Protein AF-A0A8D5U379-F1 (afdb_monomer)

Foldseek 3Di:
DDLLVLLCVQQVVHWDALVSSVVSSCVVPVPDDNVVNVVSLVVCVVVVQWPFDQPPVVRGTIIHGDDDD

Mean predicted aligned error: 5.39 Å

Nearest PDB structures (foldseek):
  4rb2-assembly1_D  TM=8.015E-01  e=7.247E-04  Magnetospirillum gryphiswaldense MSR-1 v2
  4ray-assembly1_A  TM=8.288E-01  e=1.413E-03  Magnetospirillum gryphiswaldense MSR-1 v2
  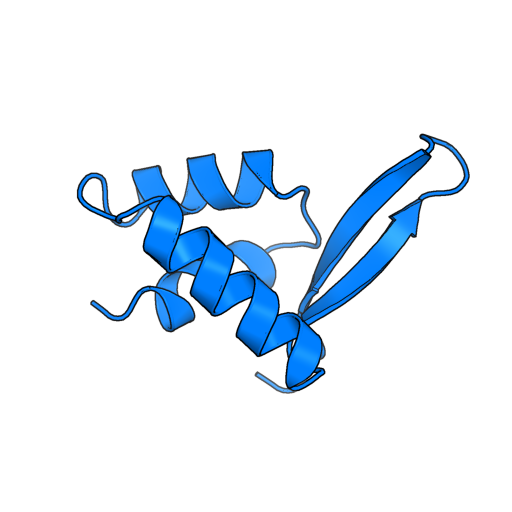4ray-assembly1_B  TM=8.569E-01  e=2.109E-03  Magnetospirillum gryphiswaldense MSR-1 v2
  5fd6-assembly2_C  TM=8.461E-01  e=5.023E-03  Rhizobium leguminosarum bv. viciae
  3eyy-assembly1_B  TM=7.836E-01  e=2.850E-02  Streptomyces coelicolor

Sequence (69 aa):
MDTRVIIFECLKKRPMYFDEIKECALKIDPRVNLLDLREKLADLVREKTVVKNVNYTTKKFIFELNAPY

Structure (mmCIF, N/CA/C/O backbone):
data_AF-A0A8D5U379-F1
#
_entry.id   AF-A0A8D5U379-F1
#
loop_
_atom_site.group_PDB
_atom_site.id
_atom_site.type_symbol
_atom_site.label_atom_id
_atom_site.label_alt_id
_atom_site.label_comp_id
_atom_site.label_asym_id
_atom_site.label_entity_id
_atom_site.label_seq_id
_atom_site.pdbx_PDB_ins_code
_atom_site.Cartn_x
_atom_site.Cartn_y
_atom_site.Cartn_z
_atom_site.occupancy
_atom_site.B_iso_or_equiv
_atom_site.auth_seq_id
_atom_site.auth_comp_id
_atom_site.auth_asym_id
_atom_site.auth_atom_id
_atom_site.pdbx_PDB_model_num
ATOM 1 N N . MET A 1 1 ? 6.479 -1.318 -15.654 1.00 60.66 1 MET A N 1
ATOM 2 C CA . MET A 1 1 ? 5.696 -2.045 -14.636 1.00 60.66 1 MET A CA 1
ATOM 3 C C . 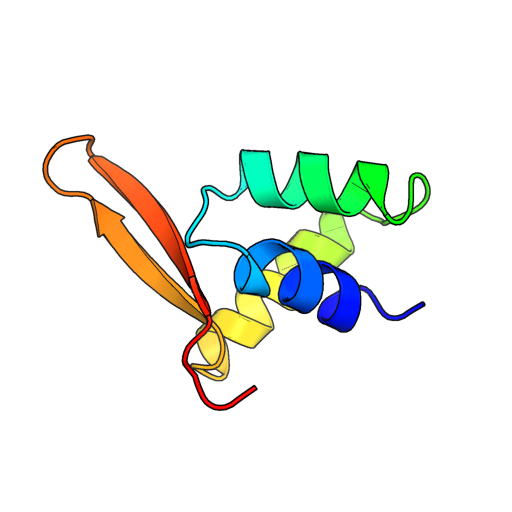MET A 1 1 ? 4.764 -1.026 -14.002 1.00 60.66 1 MET A C 1
ATOM 5 O O . MET A 1 1 ? 5.237 0.060 -13.698 1.00 60.66 1 MET A O 1
ATOM 9 N N . ASP A 1 2 ? 3.461 -1.290 -13.905 1.00 79.44 2 ASP A N 1
ATOM 10 C CA . ASP A 1 2 ? 2.499 -0.317 -13.367 1.00 79.44 2 ASP A CA 1
ATOM 11 C C . ASP A 1 2 ? 2.629 -0.174 -11.845 1.00 79.44 2 ASP A C 1
ATOM 13 O O . ASP A 1 2 ? 2.560 -1.165 -11.116 1.00 79.44 2 ASP A O 1
ATOM 17 N N . THR A 1 3 ? 2.725 1.059 -11.341 1.00 84.75 3 THR A N 1
ATOM 18 C CA . THR A 1 3 ? 2.812 1.368 -9.902 1.00 84.75 3 THR A CA 1
ATOM 19 C C . THR A 1 3 ? 1.657 0.766 -9.095 1.00 84.75 3 THR A C 1
ATOM 21 O O . THR A 1 3 ? 1.843 0.338 -7.957 1.00 84.75 3 THR A O 1
ATOM 24 N N . ARG A 1 4 ? 0.462 0.661 -9.696 1.00 84.75 4 ARG A N 1
ATOM 25 C CA . ARG A 1 4 ? -0.695 -0.017 -9.086 1.00 84.75 4 ARG A CA 1
ATOM 26 C C . ARG A 1 4 ? -0.386 -1.477 -8.764 1.00 84.75 4 ARG A C 1
ATOM 28 O O . ARG A 1 4 ? -0.638 -1.907 -7.646 1.00 84.75 4 ARG A O 1
ATOM 35 N N . VAL A 1 5 ? 0.202 -2.214 -9.708 1.00 85.94 5 VAL A N 1
ATOM 36 C CA . VAL A 1 5 ? 0.570 -3.631 -9.533 1.00 85.94 5 VAL A CA 1
ATOM 37 C C . VAL A 1 5 ? 1.589 -3.787 -8.410 1.00 85.94 5 VAL A C 1
ATOM 39 O O . VAL A 1 5 ? 1.471 -4.697 -7.600 1.00 85.94 5 VAL A O 1
ATOM 42 N N . ILE A 1 6 ? 2.540 -2.858 -8.303 1.00 88.06 6 ILE A N 1
ATOM 43 C CA . ILE A 1 6 ? 3.527 -2.844 -7.217 1.00 88.06 6 ILE A CA 1
ATOM 44 C C . ILE A 1 6 ? 2.838 -2.678 -5.853 1.00 88.06 6 ILE A C 1
ATOM 46 O O . ILE A 1 6 ? 3.131 -3.423 -4.920 1.00 88.06 6 ILE A O 1
ATOM 50 N N . ILE A 1 7 ? 1.887 -1.741 -5.739 1.00 88.31 7 ILE A N 1
ATOM 51 C CA . ILE A 1 7 ? 1.094 -1.542 -4.514 1.00 88.31 7 ILE A CA 1
ATOM 52 C C . ILE A 1 7 ? 0.320 -2.815 -4.161 1.00 88.31 7 ILE A C 1
ATOM 54 O O . ILE A 1 7 ? 0.327 -3.225 -2.998 1.00 88.31 7 ILE A O 1
ATOM 58 N N . PHE A 1 8 ? -0.310 -3.450 -5.153 1.00 87.31 8 PHE A N 1
ATOM 59 C CA . PHE A 1 8 ? -1.019 -4.711 -4.963 1.00 87.31 8 PHE A CA 1
ATOM 60 C C . PHE A 1 8 ? -0.093 -5.809 -4.448 1.00 87.31 8 PHE A C 1
ATOM 62 O O . PHE A 1 8 ? -0.387 -6.405 -3.420 1.00 87.31 8 PHE A O 1
ATOM 69 N N . GLU A 1 9 ? 1.051 -6.031 -5.090 1.00 87.88 9 GLU A N 1
ATOM 70 C CA . GLU A 1 9 ? 2.018 -7.056 -4.682 1.00 87.88 9 GLU A CA 1
ATOM 71 C C . GLU A 1 9 ? 2.555 -6.830 -3.261 1.00 87.88 9 GLU A C 1
ATOM 73 O O . GLU A 1 9 ? 2.760 -7.786 -2.508 1.00 87.88 9 GLU A O 1
ATOM 78 N N . CYS A 1 10 ? 2.728 -5.570 -2.854 1.00 88.62 10 CYS A N 1
ATOM 79 C CA . CYS A 1 10 ? 3.106 -5.232 -1.486 1.00 88.62 10 CYS A CA 1
ATOM 80 C C . CYS A 1 10 ? 1.990 -5.562 -0.489 1.00 88.62 10 CYS A C 1
ATOM 82 O O . CYS A 1 10 ? 2.215 -6.301 0.471 1.00 88.62 10 CYS A O 1
ATOM 84 N N . LEU A 1 11 ? 0.778 -5.067 -0.736 1.00 86.75 11 LEU A N 1
ATOM 85 C CA . LEU A 1 11 ? -0.369 -5.237 0.158 1.00 86.75 11 LEU A CA 1
ATOM 86 C C . LEU A 1 11 ? -0.934 -6.669 0.169 1.00 86.75 11 LEU A C 1
ATOM 88 O O . LEU A 1 11 ? -1.549 -7.069 1.155 1.00 86.75 11 LEU A O 1
ATOM 92 N N . LYS A 1 12 ? -0.683 -7.467 -0.878 1.00 84.25 12 LYS A N 1
ATOM 93 C CA . LYS A 1 12 ? -1.105 -8.873 -0.998 1.00 84.25 12 LYS A CA 1
ATOM 94 C C . LYS A 1 12 ? -0.476 -9.768 0.066 1.00 84.25 12 LYS A C 1
ATOM 96 O O . LYS A 1 12 ? -1.072 -10.764 0.464 1.00 84.25 12 LYS A O 1
ATOM 101 N N . LYS A 1 13 ? 0.729 -9.433 0.539 1.00 74.38 13 LYS A N 1
ATOM 102 C CA . LYS A 1 13 ? 1.417 -10.222 1.573 1.00 74.38 13 LYS A CA 1
ATOM 103 C C . LYS A 1 13 ? 0.797 -10.041 2.953 1.00 74.38 13 LYS A C 1
ATOM 1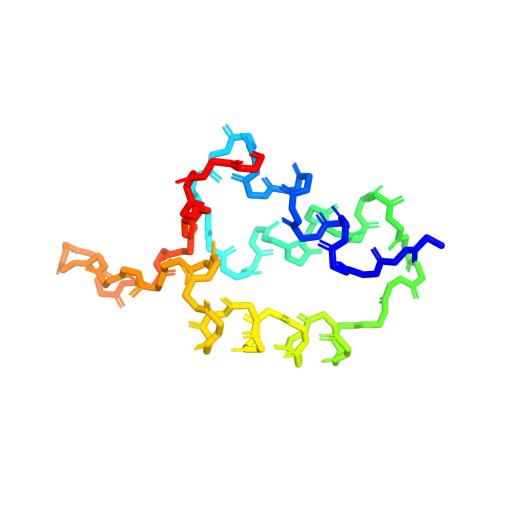05 O O . LYS A 1 13 ? 0.682 -11.015 3.692 1.00 74.38 13 LYS A O 1
ATOM 110 N N . ARG A 1 14 ? 0.485 -8.798 3.328 1.00 80.88 14 ARG A N 1
ATOM 111 C CA . ARG A 1 14 ? -0.106 -8.438 4.623 1.00 80.88 14 ARG A CA 1
ATOM 112 C C . ARG A 1 14 ? -0.584 -6.982 4.623 1.00 80.88 14 ARG A C 1
ATOM 114 O O . ARG A 1 14 ? -0.004 -6.168 3.901 1.00 80.88 14 ARG A O 1
ATOM 121 N N . PRO A 1 15 ? -1.532 -6.621 5.505 1.00 84.69 15 PRO A N 1
ATOM 122 C CA . PRO A 1 15 ? -1.816 -5.226 5.815 1.00 84.69 15 PRO A CA 1
ATOM 123 C C . PRO A 1 15 ? -0.553 -4.550 6.350 1.00 84.69 15 PRO A C 1
ATOM 125 O O . PRO A 1 15 ? 0.136 -5.101 7.213 1.00 84.69 15 PRO A O 1
ATOM 128 N N . MET A 1 16 ? -0.232 -3.371 5.832 1.00 88.38 16 MET A N 1
ATOM 129 C CA . MET A 1 16 ? 1.007 -2.675 6.177 1.00 88.38 16 MET A CA 1
ATOM 130 C C . MET A 1 16 ? 0.838 -1.156 6.137 1.00 88.38 16 MET A C 1
ATOM 132 O O . MET A 1 16 ? -0.135 -0.618 5.598 1.00 88.38 16 MET A O 1
ATOM 136 N N . TYR A 1 17 ? 1.768 -0.449 6.777 1.00 88.38 17 TYR A N 1
ATOM 137 C CA . TYR A 1 17 ? 1.755 1.013 6.816 1.00 88.38 17 TYR A CA 1
ATOM 138 C C . TYR A 1 17 ? 2.249 1.606 5.496 1.00 88.38 17 TYR A C 1
ATOM 140 O O . TYR A 1 17 ? 2.987 0.969 4.751 1.00 88.38 17 TYR A O 1
ATOM 148 N N . PHE A 1 18 ? 1.904 2.868 5.228 1.00 85.31 18 PHE A N 1
ATOM 149 C CA . PHE A 1 18 ? 2.358 3.552 4.013 1.00 85.31 18 PHE A CA 1
ATOM 150 C C . PHE A 1 18 ? 3.884 3.526 3.846 1.00 85.31 18 PHE A C 1
ATOM 152 O O . PHE A 1 18 ? 4.367 3.349 2.734 1.00 85.31 18 PHE A O 1
ATOM 159 N N . ASP A 1 19 ? 4.646 3.657 4.934 1.00 87.38 19 ASP A N 1
ATOM 160 C CA . ASP A 1 19 ? 6.108 3.586 4.869 1.00 87.38 19 ASP A CA 1
ATOM 161 C C . ASP A 1 19 ? 6.616 2.191 4.480 1.00 87.38 19 ASP A C 1
ATOM 163 O O . ASP A 1 19 ? 7.513 2.092 3.649 1.00 87.38 19 ASP A O 1
ATOM 167 N N . GLU A 1 20 ? 5.975 1.117 4.951 1.00 89.62 20 GLU A N 1
ATOM 168 C CA . GLU A 1 20 ? 6.298 -0.245 4.506 1.00 89.62 20 GLU A CA 1
ATOM 169 C C . GLU A 1 20 ? 5.941 -0.464 3.028 1.00 89.62 20 GLU A C 1
ATOM 171 O O . GLU A 1 20 ? 6.690 -1.122 2.307 1.00 89.62 20 GLU A O 1
ATOM 176 N N . ILE A 1 21 ? 4.834 0.120 2.547 1.00 90.00 21 ILE A N 1
ATOM 177 C CA . ILE A 1 21 ? 4.456 0.069 1.125 1.00 90.00 21 ILE A CA 1
ATOM 178 C C . ILE A 1 21 ? 5.508 0.780 0.276 1.00 90.00 21 ILE A C 1
ATOM 180 O O . ILE A 1 21 ? 5.887 0.255 -0.765 1.00 90.00 21 ILE A O 1
ATOM 184 N N . LYS A 1 22 ? 6.017 1.942 0.711 1.00 90.62 22 LYS A N 1
ATOM 185 C CA . LYS A 1 22 ? 7.105 2.638 0.004 1.00 90.62 22 LYS A CA 1
ATOM 186 C C . LYS A 1 22 ? 8.361 1.785 -0.058 1.00 90.62 22 LYS A C 1
ATOM 188 O O . LYS A 1 22 ? 8.937 1.644 -1.131 1.00 90.62 22 LYS A O 1
ATOM 193 N N . GLU A 1 23 ? 8.788 1.227 1.075 1.00 91.62 23 GLU A N 1
ATOM 194 C CA . GLU A 1 23 ? 9.988 0.391 1.125 1.00 91.62 23 GLU A CA 1
ATOM 195 C C . GLU A 1 23 ? 9.839 -0.853 0.249 1.00 91.62 23 GLU A C 1
ATOM 197 O O . GLU A 1 23 ? 10.760 -1.219 -0.477 1.00 91.62 23 GLU A O 1
ATOM 202 N N . CYS A 1 24 ? 8.672 -1.495 0.283 1.00 90.75 24 CYS A N 1
ATOM 203 C CA . CYS A 1 24 ? 8.369 -2.627 -0.579 1.00 90.75 24 CYS A CA 1
ATOM 204 C C . CYS A 1 24 ? 8.349 -2.225 -2.062 1.00 90.75 24 CYS A C 1
ATOM 206 O O . CYS A 1 24 ? 8.964 -2.903 -2.884 1.00 90.75 24 CYS A O 1
ATOM 208 N N . ALA A 1 25 ? 7.724 -1.096 -2.402 1.00 90.69 25 ALA A N 1
ATOM 209 C CA . ALA A 1 25 ? 7.660 -0.606 -3.771 1.00 90.69 25 ALA A CA 1
ATOM 210 C C . ALA A 1 25 ? 9.049 -0.284 -4.330 1.00 90.69 25 ALA A C 1
ATOM 212 O O . ALA A 1 25 ? 9.364 -0.714 -5.432 1.00 90.69 25 ALA A O 1
ATOM 213 N N . LEU A 1 26 ? 9.905 0.377 -3.544 1.00 90.56 26 LEU A N 1
ATOM 214 C CA . LEU A 1 26 ? 11.297 0.665 -3.908 1.00 90.56 26 LEU A CA 1
ATOM 215 C C . LEU A 1 26 ? 12.148 -0.604 -4.059 1.00 90.56 26 LEU A C 1
ATOM 217 O O . LEU A 1 26 ? 13.091 -0.621 -4.846 1.00 90.56 26 LEU A O 1
ATOM 221 N N . LYS A 1 27 ? 11.835 -1.673 -3.313 1.00 90.81 27 LYS A N 1
ATOM 222 C CA . LYS A 1 27 ? 12.496 -2.980 -3.468 1.00 90.81 27 LYS A CA 1
ATOM 223 C C . LYS A 1 27 ? 12.088 -3.694 -4.755 1.00 90.81 27 LYS A C 1
ATOM 225 O O . LYS A 1 27 ? 12.913 -4.404 -5.320 1.00 90.81 27 LYS A O 1
ATOM 230 N N . ILE A 1 28 ? 10.835 -3.541 -5.187 1.00 88.88 28 ILE A N 1
ATOM 231 C CA . ILE A 1 28 ? 10.331 -4.125 -6.439 1.00 88.88 28 ILE A CA 1
ATOM 232 C C . ILE A 1 28 ? 10.839 -3.318 -7.635 1.00 88.88 28 ILE A C 1
ATOM 234 O O . ILE A 1 28 ? 11.387 -3.885 -8.577 1.00 88.88 28 ILE A O 1
ATOM 238 N N . ASP A 1 29 ? 10.678 -1.999 -7.582 1.00 89.25 29 ASP A N 1
ATOM 239 C CA . ASP A 1 29 ? 11.133 -1.073 -8.606 1.00 89.25 29 ASP A CA 1
ATOM 240 C C . ASP A 1 29 ? 11.811 0.139 -7.935 1.00 89.25 29 ASP A C 1
ATOM 242 O O . ASP A 1 29 ? 11.135 1.032 -7.419 1.00 89.25 29 ASP A O 1
ATOM 246 N N . PRO A 1 30 ? 13.153 0.219 -7.943 1.00 87.88 30 PRO A N 1
ATOM 247 C CA . PRO A 1 30 ? 13.879 1.329 -7.325 1.00 87.88 30 PRO A CA 1
ATOM 248 C C . PRO A 1 30 ? 13.710 2.660 -8.072 1.00 87.88 30 PRO A C 1
ATOM 250 O O . PRO A 1 30 ? 14.152 3.697 -7.582 1.00 87.88 30 PRO A O 1
ATOM 253 N N . ARG A 1 31 ? 13.095 2.651 -9.262 1.00 88.81 31 ARG A N 1
ATOM 254 C CA . ARG A 1 31 ? 12.762 3.841 -10.054 1.00 88.81 31 ARG A CA 1
ATOM 255 C C . ARG A 1 31 ? 11.303 4.259 -9.873 1.00 88.81 31 ARG A C 1
ATOM 257 O O . ARG A 1 31 ? 10.876 5.215 -10.522 1.00 88.81 31 ARG A O 1
ATOM 264 N N . VAL A 1 32 ? 10.541 3.577 -9.013 1.00 86.88 32 VAL A N 1
ATOM 265 C CA . VAL A 1 32 ? 9.151 3.936 -8.741 1.00 86.88 32 V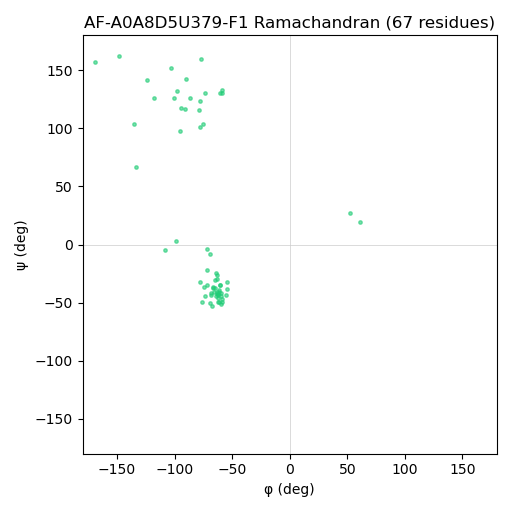AL A CA 1
ATOM 266 C C . VAL A 1 32 ? 9.072 5.367 -8.216 1.00 86.88 32 VAL A C 1
ATOM 268 O O . VAL A 1 32 ? 9.784 5.772 -7.293 1.00 86.88 32 VAL A O 1
ATOM 271 N N . ASN A 1 33 ? 8.187 6.160 -8.812 1.00 90.00 33 ASN A N 1
ATOM 272 C CA . ASN A 1 33 ? 7.964 7.518 -8.353 1.00 90.00 33 ASN A CA 1
ATOM 273 C C . ASN A 1 33 ? 7.065 7.483 -7.109 1.00 90.00 33 ASN A C 1
ATOM 275 O O . ASN A 1 33 ? 5.904 7.092 -7.184 1.00 90.00 33 ASN A O 1
ATOM 279 N N . LEU A 1 34 ? 7.592 7.912 -5.959 1.00 87.50 34 LEU A N 1
ATOM 280 C CA . LEU A 1 34 ? 6.850 7.933 -4.694 1.00 87.50 34 LEU A CA 1
ATOM 281 C C . LEU A 1 34 ? 5.629 8.865 -4.723 1.00 87.50 34 LEU A C 1
ATOM 283 O O . LEU A 1 34 ? 4.680 8.647 -3.966 1.00 87.50 34 LEU A O 1
ATOM 287 N N . LEU A 1 35 ? 5.651 9.899 -5.571 1.00 89.81 35 LEU A N 1
ATOM 288 C CA . LEU A 1 35 ? 4.509 10.788 -5.767 1.00 89.81 35 LEU A CA 1
ATOM 289 C C . LEU A 1 35 ? 3.380 10.040 -6.486 1.00 89.81 35 LEU A C 1
ATOM 291 O O . LEU A 1 35 ? 2.277 9.966 -5.950 1.00 89.81 35 LEU A O 1
ATOM 295 N N . ASP A 1 36 ? 3.700 9.380 -7.604 1.00 90.31 36 ASP A N 1
ATOM 296 C CA . ASP A 1 36 ? 2.756 8.527 -8.339 1.00 90.31 36 ASP A CA 1
ATOM 297 C C . ASP A 1 36 ? 2.249 7.378 -7.452 1.00 90.31 36 ASP A C 1
ATOM 299 O O . ASP A 1 36 ? 1.050 7.137 -7.381 1.00 90.31 36 ASP A O 1
ATOM 303 N N . LEU A 1 37 ? 3.121 6.738 -6.662 1.00 90.25 37 LEU A N 1
ATOM 304 C CA . LEU A 1 37 ? 2.739 5.703 -5.691 1.00 90.25 37 LEU A CA 1
ATOM 305 C C . LEU A 1 37 ? 1.676 6.209 -4.709 1.00 90.25 37 LEU A C 1
ATOM 307 O O . LEU A 1 37 ? 0.709 5.507 -4.415 1.00 90.25 37 LEU A O 1
ATOM 311 N N . ARG A 1 38 ? 1.843 7.432 -4.200 1.00 89.75 38 ARG A N 1
ATOM 312 C CA . ARG A 1 38 ? 0.896 8.045 -3.268 1.00 89.75 38 ARG A CA 1
ATOM 313 C C . ARG A 1 38 ? -0.430 8.373 -3.944 1.00 89.75 38 ARG A C 1
ATOM 315 O O . ARG A 1 38 ? -1.473 8.119 -3.346 1.00 89.75 38 ARG A O 1
ATOM 322 N N . GLU A 1 39 ? -0.390 8.930 -5.151 1.00 91.56 39 GLU A N 1
ATOM 323 C CA . GLU A 1 39 ? -1.587 9.242 -5.936 1.00 91.56 39 GLU A CA 1
ATOM 324 C C . GLU A 1 39 ? -2.360 7.967 -6.278 1.00 91.56 39 GLU A C 1
ATOM 326 O O . GLU A 1 39 ? -3.540 7.863 -5.951 1.00 91.56 39 GLU A O 1
ATOM 331 N N . LYS A 1 40 ? -1.681 6.939 -6.802 1.00 90.50 40 LYS A N 1
ATOM 332 C CA . LYS A 1 40 ? -2.290 5.638 -7.103 1.00 90.50 40 LYS A CA 1
ATOM 333 C C . LYS A 1 40 ? -2.845 4.960 -5.860 1.00 90.50 40 LYS A C 1
ATOM 335 O O . LYS A 1 40 ? -3.936 4.409 -5.927 1.00 90.50 40 LYS A O 1
ATOM 340 N N . LEU A 1 41 ? -2.145 5.007 -4.727 1.00 89.31 41 LEU A N 1
ATOM 341 C CA . LEU A 1 41 ? -2.662 4.458 -3.474 1.00 89.31 41 LEU A CA 1
ATOM 342 C C . LEU A 1 41 ? -3.924 5.202 -3.015 1.00 89.31 41 LEU A C 1
ATOM 344 O O . LEU A 1 41 ? -4.869 4.569 -2.554 1.00 89.31 41 LEU A O 1
ATOM 348 N N . ALA A 1 42 ? -3.962 6.530 -3.147 1.00 88.94 42 ALA A N 1
ATOM 349 C CA . ALA A 1 42 ? -5.143 7.321 -2.814 1.00 88.94 42 ALA A CA 1
ATOM 350 C C . ALA A 1 42 ? -6.326 7.010 -3.744 1.00 88.94 42 ALA A C 1
ATOM 352 O O . ALA A 1 42 ? -7.448 6.868 -3.255 1.00 88.94 42 ALA A O 1
ATOM 353 N N . ASP A 1 43 ? -6.075 6.843 -5.047 1.00 91.38 43 ASP A N 1
ATOM 354 C CA . ASP A 1 43 ? -7.068 6.354 -6.008 1.00 91.38 43 ASP A CA 1
ATOM 355 C C . ASP A 1 43 ? -7.590 4.974 -5.606 1.00 91.38 43 ASP A C 1
ATOM 357 O O . ASP A 1 43 ? -8.793 4.807 -5.465 1.00 91.38 43 ASP A O 1
ATOM 361 N N . LEU A 1 44 ? -6.714 4.016 -5.291 1.00 88.38 44 LEU A N 1
ATOM 362 C CA . LEU A 1 44 ? -7.125 2.673 -4.867 1.00 88.38 44 LEU A CA 1
ATOM 363 C C . LEU A 1 44 ? -7.973 2.694 -3.587 1.00 88.38 44 LEU A C 1
ATOM 365 O O . LEU A 1 44 ? -8.900 1.897 -3.440 1.00 88.38 44 LEU A O 1
ATOM 369 N N . VAL A 1 45 ? -7.691 3.614 -2.663 1.00 88.69 45 VAL A N 1
ATOM 370 C CA . VAL A 1 45 ? -8.529 3.823 -1.473 1.00 88.69 45 VAL A CA 1
ATOM 371 C C . VAL A 1 45 ? -9.888 4.413 -1.849 1.00 88.69 45 VAL A C 1
ATOM 373 O O . VAL A 1 45 ? -10.920 3.978 -1.338 1.00 88.69 45 VAL A O 1
ATOM 376 N N . ARG A 1 46 ? -9.911 5.380 -2.770 1.00 88.75 46 ARG A N 1
ATOM 377 C CA . ARG A 1 46 ? -11.140 5.997 -3.286 1.00 88.75 46 ARG A CA 1
ATOM 378 C C . ARG A 1 46 ? -12.005 4.999 -4.063 1.00 88.75 46 ARG A C 1
ATOM 380 O O . ARG A 1 46 ? -13.225 5.022 -3.923 1.00 88.75 46 ARG A O 1
ATOM 387 N N . GLU A 1 47 ? -11.379 4.106 -4.819 1.00 89.38 47 GLU A N 1
ATOM 388 C CA . GLU A 1 47 ? -12.001 2.994 -5.547 1.00 89.38 47 GLU A CA 1
ATOM 389 C C . GLU A 1 47 ? -12.483 1.873 -4.606 1.00 89.38 47 GLU A C 1
ATOM 391 O O . GLU A 1 47 ? -13.134 0.934 -5.054 1.00 89.38 47 GLU A O 1
ATOM 396 N N . LYS A 1 48 ? -12.220 1.982 -3.292 1.00 84.81 48 LYS A N 1
ATOM 397 C CA . LYS A 1 48 ? -12.497 0.960 -2.266 1.00 84.81 48 LYS A CA 1
ATOM 398 C C . LYS A 1 48 ? -11.755 -0.359 -2.495 1.00 84.81 48 LYS A C 1
ATOM 400 O O . LYS A 1 48 ? -12.121 -1.384 -1.921 1.00 84.81 48 LYS A O 1
ATOM 405 N N . THR A 1 49 ? -10.698 -0.323 -3.296 1.00 87.12 49 THR A N 1
ATOM 406 C CA . THR A 1 49 ? -9.797 -1.447 -3.541 1.00 87.12 49 THR A CA 1
ATOM 407 C C . THR A 1 49 ? -8.814 -1.634 -2.390 1.00 87.12 49 THR A C 1
ATOM 409 O O . THR A 1 49 ? -8.432 -2.752 -2.067 1.00 87.12 49 THR A O 1
ATOM 412 N N . VAL A 1 50 ? -8.417 -0.540 -1.738 1.00 88.00 50 VAL A N 1
ATOM 413 C CA . VAL A 1 50 ? -7.602 -0.560 -0.520 1.00 88.00 50 VAL A CA 1
ATOM 414 C C . VAL A 1 50 ? -8.402 0.064 0.616 1.00 88.00 50 VAL A C 1
ATOM 416 O O . VAL A 1 50 ? -8.892 1.186 0.520 1.00 88.00 50 VAL A O 1
ATOM 419 N N . VAL A 1 51 ? -8.531 -0.653 1.721 1.00 85.50 51 VAL A N 1
ATOM 420 C CA . VAL A 1 51 ? -9.161 -0.161 2.939 1.00 85.50 51 VAL A CA 1
ATOM 421 C C . VAL A 1 51 ? -8.110 0.555 3.777 1.00 85.50 51 VAL A C 1
ATOM 423 O O . VAL A 1 51 ? -7.058 0.007 4.100 1.00 85.50 51 VAL A O 1
ATOM 426 N N . LYS A 1 52 ? -8.402 1.800 4.152 1.00 85.00 52 LYS A N 1
ATOM 427 C CA . LYS A 1 52 ? -7.607 2.555 5.121 1.00 85.00 52 LYS A CA 1
ATOM 428 C C . LYS A 1 52 ? -8.240 2.392 6.501 1.00 85.00 52 LYS A C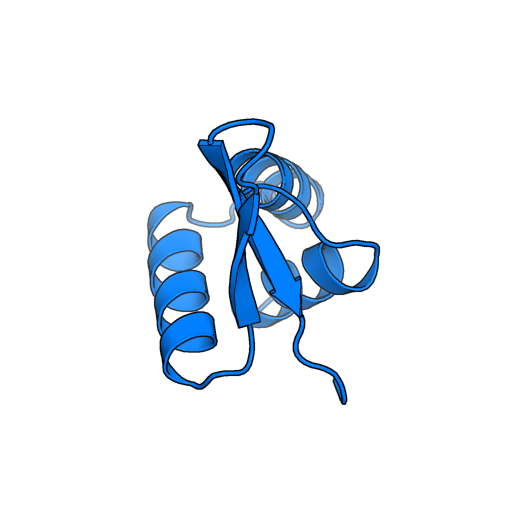 1
ATOM 430 O O . LYS A 1 52 ? -9.177 3.111 6.841 1.00 85.00 52 LYS A O 1
ATOM 435 N N . ASN A 1 53 ? -7.704 1.475 7.296 1.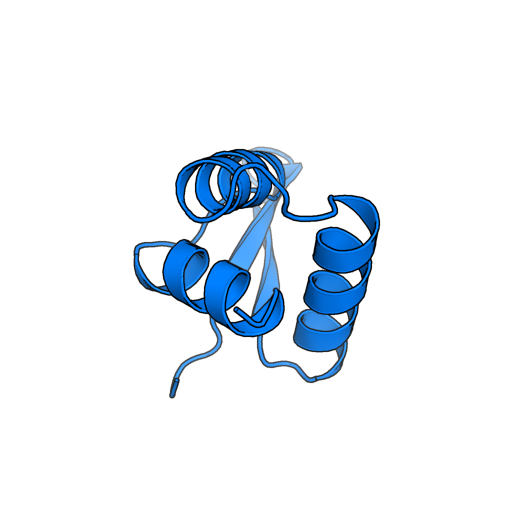00 83.12 53 ASN A N 1
ATOM 436 C CA . ASN A 1 53 ? -8.131 1.251 8.670 1.00 83.12 53 ASN A CA 1
ATOM 437 C C . ASN A 1 53 ? -7.330 2.122 9.642 1.00 83.12 53 ASN A C 1
ATOM 439 O O . ASN A 1 53 ? -6.126 2.339 9.486 1.00 83.12 53 ASN A O 1
ATOM 443 N N . VAL A 1 54 ? -7.997 2.633 10.675 1.00 80.44 54 VAL A N 1
ATOM 444 C CA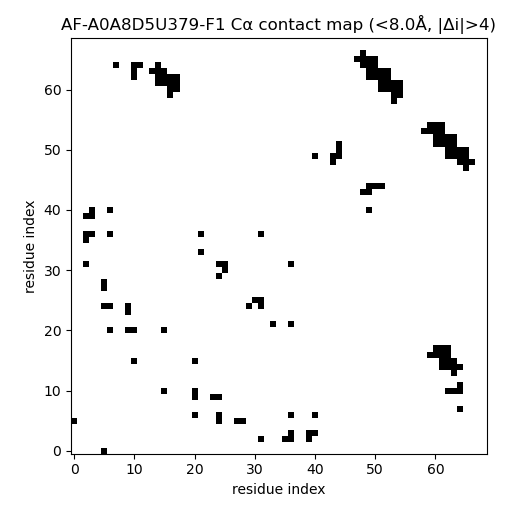 . VAL A 1 54 ? -7.336 3.332 11.781 1.00 80.44 54 VAL A CA 1
ATOM 445 C C . VAL A 1 54 ? -7.082 2.320 12.884 1.00 80.44 54 VAL A C 1
ATOM 447 O O . VAL A 1 54 ? -8.015 1.766 13.457 1.00 80.44 54 VAL A O 1
ATOM 450 N N . ASN A 1 55 ? -5.816 2.079 13.206 1.00 78.69 55 ASN A N 1
ATOM 451 C CA . ASN A 1 55 ? -5.457 1.298 14.374 1.00 78.69 55 ASN A CA 1
ATOM 452 C C . ASN A 1 55 ? -5.598 2.184 15.618 1.00 78.69 55 ASN A C 1
ATOM 454 O O . ASN A 1 55 ? -4.729 3.006 15.909 1.00 78.69 55 ASN A O 1
ATOM 458 N N . TYR A 1 56 ? -6.699 2.025 16.349 1.00 73.88 56 TYR A N 1
ATOM 459 C CA . TYR A 1 56 ? -7.011 2.822 17.538 1.00 73.88 56 TYR A CA 1
ATOM 460 C C . TYR A 1 56 ? -6.013 2.621 18.686 1.00 73.88 56 TYR A C 1
ATOM 462 O O . TYR A 1 56 ? -5.814 3.533 19.485 1.00 73.88 56 TYR A O 1
ATOM 470 N N . THR A 1 57 ? -5.323 1.479 18.732 1.00 75.12 57 THR A N 1
ATOM 471 C CA . THR A 1 57 ? -4.324 1.175 19.766 1.00 75.12 57 THR A CA 1
ATOM 472 C C . THR A 1 57 ? -3.026 1.953 19.560 1.00 75.12 57 THR A C 1
ATOM 474 O O . THR A 1 57 ? -2.404 2.391 20.522 1.00 75.12 57 THR A O 1
ATOM 477 N N . THR A 1 58 ? -2.613 2.161 18.307 1.00 76.19 58 THR A N 1
ATOM 478 C CA . THR A 1 58 ? -1.354 2.856 17.970 1.00 76.19 58 THR A CA 1
ATOM 479 C C . THR A 1 58 ? -1.568 4.246 17.375 1.00 76.19 58 THR A C 1
ATOM 481 O O . THR A 1 58 ? -0.598 4.958 17.121 1.00 76.19 58 THR A O 1
ATOM 484 N N . LYS A 1 59 ? -2.827 4.636 17.135 1.00 74.31 59 LYS A N 1
ATOM 485 C CA . LYS A 1 59 ? -3.226 5.809 16.340 1.00 74.31 59 LYS A CA 1
ATOM 486 C C . LYS A 1 59 ? -2.585 5.843 14.939 1.00 74.31 59 LYS A C 1
ATOM 488 O O . LYS A 1 59 ? -2.407 6.919 14.373 1.00 74.31 59 LYS A O 1
ATOM 493 N N . LYS A 1 60 ? -2.233 4.683 14.365 1.00 76.00 60 LYS A N 1
ATOM 494 C CA . LYS A 1 60 ? -1.608 4.571 13.032 1.00 76.00 60 LYS A CA 1
ATOM 495 C C . LYS A 1 60 ? -2.603 4.111 11.962 1.00 76.00 60 LYS A C 1
ATOM 497 O O . LYS A 1 60 ? -3.542 3.382 12.258 1.00 76.00 60 LYS A O 1
ATOM 502 N N . PHE A 1 61 ? -2.377 4.508 10.708 1.00 78.38 61 PHE A N 1
ATOM 503 C CA . PHE A 1 61 ? -3.201 4.104 9.561 1.00 78.38 61 PHE A CA 1
ATOM 504 C C . PHE A 1 6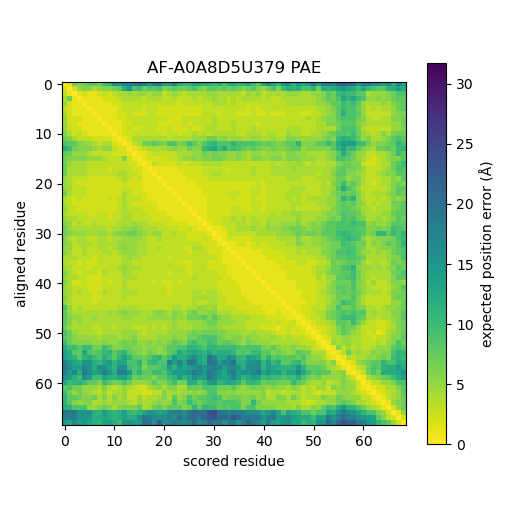1 ? -2.651 2.839 8.906 1.00 78.38 61 PHE A C 1
ATOM 506 O O . PHE A 1 61 ? -1.550 2.870 8.364 1.00 78.38 61 PHE A O 1
ATOM 513 N N . ILE A 1 62 ? -3.420 1.758 8.925 1.00 85.12 62 ILE A N 1
ATOM 514 C CA . ILE A 1 62 ? -3.085 0.507 8.244 1.00 85.12 62 ILE A CA 1
ATOM 515 C C . ILE A 1 62 ? -3.817 0.489 6.908 1.00 85.12 62 ILE A C 1
ATOM 517 O O . ILE A 1 62 ? -5.014 0.772 6.850 1.00 85.12 62 ILE A O 1
ATOM 521 N N . PH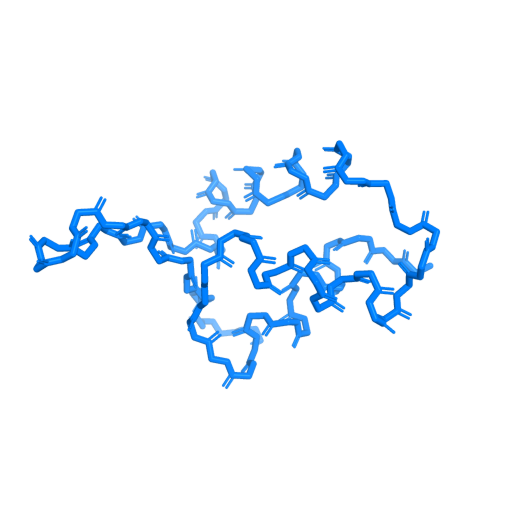E A 1 63 ? -3.094 0.166 5.843 1.00 86.81 63 PHE A N 1
ATOM 522 C CA . PHE A 1 63 ? -3.679 -0.052 4.531 1.00 86.81 63 PHE A CA 1
ATOM 523 C C . PHE A 1 63 ? -3.797 -1.556 4.309 1.00 86.81 63 PHE A C 1
ATOM 525 O O . PHE A 1 63 ? -2.826 -2.296 4.471 1.00 86.81 63 PHE A O 1
ATOM 532 N N . GLU A 1 64 ? -4.999 -2.000 3.977 1.00 84.88 64 GLU A N 1
ATOM 533 C CA . GLU A 1 64 ? -5.334 -3.395 3.719 1.00 84.88 64 GLU A CA 1
ATOM 534 C C . GLU A 1 64 ? -5.946 -3.514 2.330 1.00 84.88 64 GLU A C 1
ATOM 536 O O . GLU A 1 64 ? -6.696 -2.645 1.894 1.00 84.88 64 GLU A O 1
ATOM 541 N N . LEU A 1 65 ? -5.614 -4.579 1.613 1.00 86.25 65 LEU A N 1
ATOM 542 C CA . LEU A 1 65 ? -6.185 -4.842 0.302 1.00 86.25 65 LEU A CA 1
ATOM 543 C C . LEU A 1 65 ? -7.589 -5.419 0.485 1.00 86.25 65 LEU A C 1
ATOM 545 O O . LEU A 1 65 ? -7.764 -6.425 1.168 1.00 86.25 65 LEU A O 1
ATOM 549 N N . ASN A 1 66 ? -8.589 -4.777 -0.110 1.00 76.00 66 ASN A N 1
ATOM 550 C CA . ASN A 1 66 ? -9.951 -5.283 -0.102 1.00 76.00 66 ASN A CA 1
ATOM 551 C C . ASN A 1 66 ? -10.013 -6.455 -1.097 1.00 76.00 66 ASN A C 1
ATOM 553 O O . ASN A 1 66 ? -9.969 -6.242 -2.309 1.00 76.00 66 ASN A O 1
ATOM 557 N N . ALA A 1 67 ? -10.028 -7.695 -0.603 1.00 60.94 67 ALA A N 1
ATOM 558 C CA . ALA A 1 67 ? -10.114 -8.886 -1.454 1.00 60.94 67 ALA A CA 1
ATOM 559 C C . ALA A 1 67 ? -11.428 -8.856 -2.270 1.00 60.94 67 ALA A C 1
ATOM 561 O O . ALA A 1 67 ? -12.485 -8.593 -1.689 1.00 60.94 67 ALA A O 1
ATOM 562 N N . PRO A 1 68 ? -11.378 -9.072 -3.605 1.00 54.41 68 PRO A N 1
ATOM 563 C CA . PRO A 1 68 ? -10.886 -10.319 -4.197 1.00 54.41 68 PRO A CA 1
ATOM 564 C C . PRO A 1 68 ? -9.899 -10.097 -5.369 1.00 54.41 68 PRO A C 1
ATOM 566 O O . PRO A 1 68 ? -10.221 -10.416 -6.514 1.00 54.41 68 PRO A O 1
ATOM 569 N N . TYR A 1 69 ? -8.712 -9.546 -5.095 1.00 51.44 69 TYR A N 1
ATOM 570 C CA . TYR A 1 69 ? -7.634 -9.340 -6.081 1.00 51.44 69 TYR A CA 1
ATOM 571 C C . TYR A 1 69 ? -6.379 -10.154 -5.746 1.00 51.44 69 TYR A C 1
ATOM 573 O O . TYR A 1 69 ? -6.074 -10.298 -4.540 1.00 51.44 69 TYR A O 1
#

Radius of gyration: 11.35 Å; Cα contacts (8 Å, |Δi|>4): 81; chains: 1; bounding box: 26×21×34 Å

Secondary structure (DSSP, 8-state):
--HHHHHHHHHHH--B-HHHHHHHHHHH-TT--HHHHHHHHHHHHHTTSEEEEEETTTTEEEEEE-S--

Solvent-accessible surface area (backbone atoms only — not comparable to full-atom values): 4008 Å² total; per-residue (Å²): 133,60,63,64,59,42,52,46,62,45,32,70,78,45,70,41,37,69,67,55,46,50,55,44,34,42,70,76,36,78,82,62,54,68,67,57,46,50,52,47,50,50,48,33,36,73,71,59,44,28,42,79,43,73,39,80,91,76,75,41,62,36,39,32,61,48,78,92,123

pLDDT: mean 84.34, std 8.34, range [51.44, 91.62]